Protein AF-A0A8X6V4K7-F1 (afdb_monomer_lite)

Structure (mmCIF, N/CA/C/O backbone):
data_AF-A0A8X6V4K7-F1
#
_entry.id   AF-A0A8X6V4K7-F1
#
loop_
_atom_site.group_PDB
_atom_site.id
_atom_site.type_symbol
_atom_site.label_atom_id
_atom_site.label_alt_id
_atom_site.label_comp_id
_atom_site.label_asym_id
_atom_site.label_entity_id
_atom_site.label_seq_id
_atom_site.pdbx_PDB_ins_code
_atom_site.Cartn_x
_atom_site.Cartn_y
_atom_site.Cartn_z
_atom_site.occupancy
_atom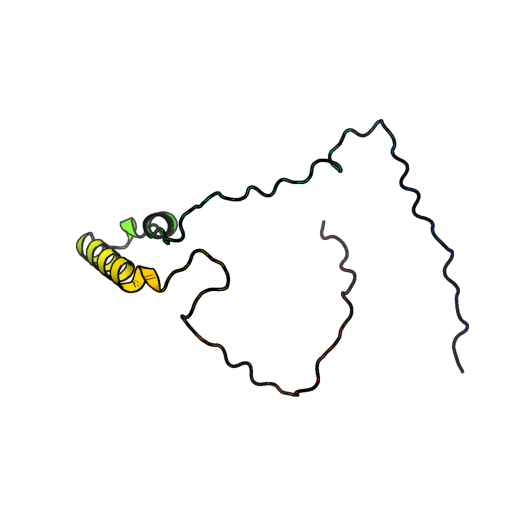_site.B_iso_or_equiv
_atom_site.auth_seq_id
_atom_site.auth_comp_id
_atom_site.auth_asym_id
_atom_site.auth_atom_id
_atom_site.pdbx_PDB_model_num
ATOM 1 N N . MET A 1 1 ? 16.802 -9.440 -52.253 1.00 65.50 1 MET A N 1
ATOM 2 C CA . MET A 1 1 ? 18.123 -8.772 -52.282 1.00 65.50 1 MET A CA 1
ATOM 3 C C . MET A 1 1 ? 18.377 -8.134 -50.925 1.00 65.50 1 MET A C 1
ATOM 5 O O . MET A 1 1 ? 17.497 -7.432 -50.440 1.00 65.50 1 MET A O 1
ATOM 9 N N . LEU A 1 2 ? 19.515 -8.429 -50.289 1.00 62.88 2 LEU A N 1
ATOM 10 C CA . LEU A 1 2 ? 19.888 -7.849 -48.994 1.00 62.88 2 LEU A CA 1
ATOM 11 C C . LEU A 1 2 ? 20.392 -6.415 -49.201 1.00 62.88 2 LEU A C 1
ATOM 13 O O . LEU A 1 2 ? 21.148 -6.161 -50.137 1.00 62.88 2 LEU A O 1
ATOM 17 N N . LYS A 1 3 ? 19.975 -5.480 -48.343 1.00 71.19 3 LYS A N 1
ATOM 18 C CA . LYS A 1 3 ? 20.490 -4.105 -48.391 1.00 71.19 3 LYS A CA 1
ATOM 19 C C . LYS A 1 3 ? 21.983 -4.089 -48.004 1.00 71.19 3 LYS A C 1
ATOM 21 O O . LYS A 1 3 ? 22.357 -4.854 -47.112 1.00 71.19 3 LYS A O 1
ATOM 26 N N . PRO A 1 4 ? 22.821 -3.236 -48.628 1.00 65.94 4 PRO A N 1
ATOM 27 C CA . PRO A 1 4 ? 24.236 -3.126 -48.282 1.00 65.94 4 PRO A CA 1
ATOM 28 C C . PRO A 1 4 ? 24.412 -2.692 -46.826 1.00 65.94 4 PRO A C 1
ATOM 30 O O . PRO A 1 4 ? 23.692 -1.818 -46.340 1.00 65.94 4 PRO A O 1
ATOM 33 N N . TYR A 1 5 ? 25.375 -3.297 -46.134 1.00 76.75 5 TYR A N 1
ATOM 34 C CA . TYR A 1 5 ? 25.720 -2.917 -44.769 1.00 76.75 5 TYR A CA 1
ATOM 35 C C . TYR A 1 5 ? 26.356 -1.522 -44.757 1.00 76.75 5 TYR A C 1
ATOM 37 O O . TYR A 1 5 ? 27.406 -1.301 -45.358 1.00 76.75 5 TYR A O 1
ATOM 45 N N . TYR A 1 6 ? 25.718 -0.584 -44.058 1.00 77.50 6 TYR A N 1
ATOM 46 C CA . TYR A 1 6 ? 26.260 0.746 -43.808 1.00 77.50 6 TYR A CA 1
ATOM 47 C C . TYR A 1 6 ? 26.967 0.743 -42.448 1.00 77.50 6 TYR A C 1
ATOM 49 O O . TYR A 1 6 ? 26.312 0.761 -41.401 1.00 77.50 6 TYR A O 1
ATOM 57 N N . LYS A 1 7 ? 28.306 0.678 -42.456 1.00 72.69 7 LYS A N 1
ATOM 58 C CA . LYS A 1 7 ? 29.119 0.754 -41.234 1.00 72.69 7 LYS A CA 1
ATOM 59 C C . LYS A 1 7 ? 29.010 2.171 -40.670 1.00 72.69 7 LYS A C 1
ATOM 61 O O . LYS A 1 7 ? 29.383 3.129 -41.343 1.00 72.69 7 LYS A O 1
ATOM 66 N N . ARG A 1 8 ? 28.488 2.310 -39.448 1.00 71.75 8 ARG A N 1
ATOM 67 C CA . ARG A 1 8 ? 28.458 3.612 -38.768 1.00 71.75 8 ARG A CA 1
ATOM 68 C C . ARG A 1 8 ? 29.893 4.091 -38.503 1.00 71.75 8 ARG A C 1
ATOM 70 O O . ARG A 1 8 ? 30.719 3.262 -38.117 1.00 71.75 8 ARG A O 1
ATOM 77 N N . PRO A 1 9 ? 30.186 5.389 -38.690 1.00 69.31 9 PRO A N 1
ATOM 78 C CA . PRO A 1 9 ? 31.453 5.962 -38.257 1.00 69.31 9 PRO A CA 1
ATOM 79 C C . PRO A 1 9 ? 31.608 5.780 -36.742 1.00 69.31 9 PRO A C 1
ATOM 81 O O . PRO A 1 9 ? 30.648 5.947 -35.986 1.00 69.31 9 PRO A O 1
ATOM 84 N N . GLU A 1 10 ? 32.801 5.381 -36.308 1.00 63.97 10 GLU A N 1
ATOM 85 C CA . GLU A 1 10 ? 33.114 5.203 -34.892 1.00 63.97 10 GLU A CA 1
ATOM 86 C C . GLU A 1 10 ? 33.230 6.584 -34.239 1.00 63.97 10 GLU A C 1
ATOM 88 O O . GLU A 1 10 ? 34.178 7.325 -34.485 1.00 63.97 10 GLU A O 1
ATOM 93 N N . HIS A 1 11 ? 32.233 6.952 -33.435 1.00 62.31 11 HIS A N 1
ATOM 94 C CA . HIS A 1 11 ? 32.293 8.145 -32.598 1.00 62.31 11 HIS A CA 1
ATOM 95 C C . HIS A 1 11 ? 32.857 7.752 -31.234 1.00 62.31 11 HIS A C 1
ATOM 97 O O . HIS A 1 11 ? 32.190 7.088 -30.441 1.00 62.31 11 HIS A O 1
ATOM 103 N N . VAL A 1 12 ? 34.098 8.157 -30.971 1.00 59.97 12 VAL A N 1
ATOM 104 C CA . VAL A 1 12 ? 34.690 8.108 -29.632 1.00 59.97 12 VAL A CA 1
ATOM 105 C C . VAL A 1 12 ? 34.180 9.332 -28.874 1.00 59.97 12 VAL A C 1
ATOM 107 O O . VAL A 1 12 ? 34.511 10.462 -29.229 1.00 59.97 12 VAL A O 1
ATOM 110 N N . ASN A 1 13 ? 33.351 9.122 -27.850 1.00 57.59 13 ASN A N 1
ATOM 111 C CA . ASN A 1 13 ? 32.958 10.196 -26.940 1.00 57.59 13 ASN A CA 1
ATOM 112 C C . ASN A 1 13 ? 34.156 10.526 -26.044 1.00 57.59 13 ASN A C 1
ATOM 114 O O . ASN A 1 13 ? 34.405 9.844 -25.053 1.00 57.59 13 ASN A O 1
ATOM 118 N N . VAL A 1 14 ? 34.916 11.557 -26.411 1.00 57.38 14 VAL A N 1
ATOM 119 C CA . VAL A 1 14 ? 35.944 12.128 -25.540 1.00 57.38 14 VAL A CA 1
ATOM 120 C C . VAL A 1 14 ? 35.243 13.081 -24.580 1.00 57.38 14 VAL A C 1
ATOM 122 O O . VAL A 1 14 ? 34.745 14.129 -24.989 1.00 57.38 14 VAL A O 1
ATOM 125 N N . ILE A 1 15 ? 35.175 12.700 -23.306 1.00 56.72 15 ILE A N 1
ATOM 126 C CA . ILE A 1 15 ? 34.770 13.609 -22.235 1.00 56.72 15 ILE A CA 1
ATOM 127 C C . ILE A 1 15 ? 35.966 14.530 -21.997 1.00 56.72 15 ILE A C 1
ATOM 129 O O . ILE A 1 15 ? 36.966 14.128 -21.408 1.00 56.72 15 ILE A O 1
ATOM 133 N N . ILE A 1 16 ? 35.898 15.743 -22.542 1.00 53.12 16 ILE A N 1
ATOM 134 C CA . ILE A 1 16 ? 36.866 16.796 -22.243 1.00 53.12 16 ILE A CA 1
ATOM 135 C C . ILE A 1 16 ? 36.379 17.448 -20.952 1.00 53.12 16 ILE A C 1
ATOM 137 O O . ILE A 1 16 ? 35.387 18.179 -20.966 1.00 53.12 16 ILE A O 1
ATOM 141 N N . ASN A 1 17 ? 37.053 17.145 -19.842 1.00 54.47 17 ASN A N 1
ATOM 142 C CA . ASN A 1 17 ? 36.879 17.876 -18.592 1.00 54.47 17 ASN A CA 1
ATOM 143 C C . ASN A 1 17 ? 37.442 19.282 -18.798 1.00 54.47 17 ASN A C 1
ATOM 145 O O . ASN A 1 17 ? 38.630 19.529 -18.617 1.00 54.47 17 ASN A O 1
ATOM 149 N N . ASP A 1 18 ? 36.586 20.190 -19.253 1.00 48.28 18 ASP A N 1
ATOM 150 C CA . ASP A 1 18 ? 36.882 21.611 -19.240 1.00 48.28 18 ASP A CA 1
ATOM 151 C C . ASP A 1 18 ? 36.784 22.060 -17.777 1.00 48.28 18 ASP A C 1
ATOM 153 O O . ASP A 1 18 ? 35.691 22.144 -17.212 1.00 48.28 18 ASP A O 1
ATOM 157 N N . GLU A 1 19 ? 37.932 22.300 -17.140 1.00 54.72 19 GLU A N 1
ATOM 158 C CA . GLU A 1 19 ? 38.074 22.663 -15.718 1.00 54.72 19 GLU A CA 1
ATOM 159 C C . GLU A 1 19 ? 37.417 24.020 -15.362 1.00 54.72 19 GLU A C 1
ATOM 161 O O . GLU A 1 19 ? 37.618 24.568 -14.283 1.00 54.72 19 GLU A O 1
ATOM 166 N N . THR A 1 20 ? 36.607 24.583 -16.262 1.00 49.25 20 THR A N 1
ATOM 167 C CA . THR A 1 20 ? 35.992 25.909 -16.148 1.00 49.25 20 THR A CA 1
ATOM 168 C C . THR A 1 20 ? 34.465 25.901 -16.042 1.00 49.25 20 THR A C 1
ATOM 170 O O . THR A 1 20 ? 33.850 26.966 -15.952 1.00 49.25 20 THR A O 1
ATOM 173 N N . LYS A 1 21 ? 33.816 24.732 -15.959 1.00 46.53 21 LYS A N 1
ATOM 174 C CA . LYS A 1 21 ? 32.390 24.640 -15.597 1.00 46.53 21 LYS A CA 1
ATOM 175 C C . LYS A 1 21 ? 32.228 23.885 -14.291 1.00 46.53 21 LYS A C 1
ATOM 177 O O . LYS A 1 21 ? 32.023 22.679 -14.277 1.00 46.53 21 LYS A O 1
ATOM 182 N N . ASN A 1 22 ? 32.319 24.652 -13.206 1.00 48.56 22 ASN A N 1
ATOM 183 C CA . ASN A 1 22 ? 31.984 24.260 -11.842 1.00 48.56 22 ASN A CA 1
ATOM 184 C C . ASN A 1 22 ? 30.747 23.343 -11.792 1.00 48.56 22 ASN A C 1
ATOM 186 O O . ASN A 1 22 ? 29.610 23.799 -11.879 1.00 48.56 22 ASN A O 1
ATOM 190 N N . SER A 1 23 ? 31.027 22.043 -11.679 1.00 48.06 23 SER A N 1
ATOM 191 C CA . SER A 1 23 ? 30.469 21.100 -10.710 1.00 48.06 23 SER A CA 1
ATOM 192 C C . SER A 1 23 ? 28.969 21.232 -10.409 1.00 48.06 23 SER A C 1
ATOM 194 O O . SER A 1 23 ? 28.555 21.632 -9.325 1.00 48.06 23 SER A O 1
ATOM 196 N N . LEU A 1 24 ? 28.140 20.844 -11.379 1.00 49.25 24 LEU A N 1
ATOM 197 C CA . LEU A 1 24 ? 26.807 20.282 -11.103 1.00 49.25 24 LEU A CA 1
ATOM 198 C C . LEU A 1 24 ? 26.708 18.807 -11.522 1.00 49.25 24 LEU A C 1
ATOM 200 O O . LEU A 1 24 ? 25.751 18.137 -11.162 1.00 49.25 24 LEU A O 1
ATOM 204 N N . ALA A 1 25 ? 27.688 18.295 -12.278 1.00 50.78 25 ALA A N 1
ATOM 205 C CA . ALA A 1 25 ? 27.739 16.895 -12.702 1.00 50.78 25 ALA A CA 1
ATOM 206 C C . ALA A 1 25 ? 28.350 15.962 -11.637 1.00 50.78 25 ALA A C 1
ATOM 208 O O . ALA A 1 25 ? 28.046 14.776 -11.646 1.00 50.78 25 ALA A O 1
ATOM 209 N N . ASP A 1 26 ? 29.158 16.504 -10.715 1.00 48.62 26 ASP A N 1
ATOM 210 C CA . ASP A 1 26 ? 29.789 15.755 -9.612 1.00 48.62 26 ASP A CA 1
ATOM 211 C C . ASP A 1 26 ? 29.012 15.855 -8.293 1.00 48.62 26 ASP A C 1
ATOM 213 O O . ASP A 1 26 ? 29.398 15.257 -7.291 1.00 48.62 26 ASP A O 1
ATOM 217 N N . GLN A 1 27 ? 27.919 16.622 -8.270 1.00 54.62 27 GLN A N 1
ATOM 218 C CA . GLN A 1 27 ? 26.980 16.558 -7.162 1.00 54.62 27 GLN A CA 1
ATOM 219 C C . GLN A 1 27 ? 26.140 15.307 -7.386 1.00 54.62 27 GLN A C 1
ATOM 221 O O . GLN A 1 27 ? 25.158 15.331 -8.128 1.00 54.62 27 GLN A O 1
ATOM 226 N N . GLU A 1 28 ? 26.564 14.199 -6.777 1.00 59.06 28 GLU A N 1
ATOM 227 C CA . GLU A 1 28 ? 25.667 13.094 -6.464 1.00 59.06 28 GLU A CA 1
ATOM 228 C C . GLU A 1 28 ? 24.433 13.738 -5.827 1.00 59.06 28 GLU A C 1
ATOM 230 O O . GLU A 1 28 ? 24.518 14.319 -4.746 1.00 59.06 28 GLU A O 1
ATOM 235 N N . LEU A 1 29 ? 23.325 13.790 -6.575 1.00 59.44 29 LEU A N 1
ATOM 236 C CA . LEU A 1 29 ? 22.063 14.291 -6.057 1.00 59.44 29 LEU A CA 1
ATOM 237 C C . LEU A 1 29 ? 21.703 13.344 -4.924 1.00 59.44 29 LEU A C 1
ATOM 239 O O . LEU A 1 29 ? 21.198 12.248 -5.164 1.00 59.44 29 LEU A O 1
ATOM 243 N N . GLU A 1 30 ? 22.044 13.752 -3.708 1.00 59.72 30 GLU A N 1
ATOM 244 C CA . GLU A 1 30 ? 21.738 13.029 -2.493 1.00 59.72 30 GLU A CA 1
ATOM 245 C C . GLU A 1 30 ? 20.217 13.053 -2.395 1.00 59.72 30 GLU A C 1
ATOM 247 O O . GLU A 1 30 ? 19.610 14.049 -1.997 1.00 59.72 30 GLU A O 1
ATOM 252 N N . ILE A 1 31 ? 19.574 11.996 -2.902 1.00 62.88 31 ILE A N 1
ATOM 253 C CA . ILE A 1 31 ? 18.145 11.804 -2.701 1.00 62.88 31 ILE A CA 1
ATOM 254 C C . ILE A 1 31 ? 18.006 11.759 -1.186 1.00 62.88 31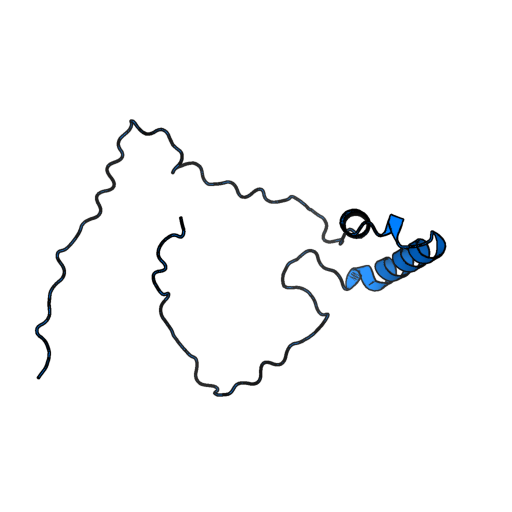 ILE A C 1
ATOM 256 O O . ILE A 1 31 ? 18.570 10.840 -0.585 1.00 62.88 31 ILE A O 1
ATOM 260 N N . PRO A 1 32 ? 17.322 12.733 -0.561 1.00 56.97 32 PRO A N 1
ATOM 261 C CA . PRO A 1 32 ? 17.199 12.735 0.878 1.00 56.97 32 PRO A CA 1
ATOM 262 C C . PRO A 1 32 ? 16.506 11.432 1.254 1.00 56.97 32 PRO A C 1
ATOM 264 O O . PRO A 1 32 ? 15.336 11.212 0.928 1.00 56.97 32 PRO A O 1
ATOM 267 N N . TYR A 1 33 ? 17.258 10.538 1.893 1.00 53.28 33 TYR A N 1
ATOM 268 C CA . TYR A 1 33 ? 16.670 9.407 2.573 1.00 53.28 33 TYR A CA 1
ATOM 269 C C . TYR A 1 33 ? 15.851 10.028 3.691 1.00 53.28 33 TYR A C 1
ATOM 271 O O . TYR A 1 33 ? 16.400 10.565 4.652 1.00 53.28 33 TYR A O 1
ATOM 279 N N . LEU A 1 34 ? 14.528 10.038 3.529 1.00 58.16 34 LEU A N 1
ATOM 280 C CA . LEU A 1 34 ? 13.655 10.357 4.640 1.00 58.16 34 LEU A CA 1
ATOM 281 C C . LEU A 1 34 ? 13.956 9.289 5.691 1.00 58.16 34 LEU A C 1
ATOM 283 O O . LEU A 1 34 ? 13.581 8.127 5.521 1.00 58.16 34 LEU A O 1
ATOM 287 N N . GLU A 1 35 ? 14.662 9.668 6.754 1.00 51.56 35 GLU A N 1
ATOM 288 C CA . GLU A 1 35 ? 14.828 8.862 7.962 1.00 51.56 35 GLU A CA 1
ATOM 289 C C . GLU A 1 35 ? 13.480 8.760 8.696 1.00 51.56 35 GLU A C 1
ATOM 291 O O . GLU A 1 35 ? 13.369 9.007 9.894 1.00 51.56 35 GLU A O 1
ATOM 296 N N . ASN A 1 36 ? 12.409 8.393 7.989 1.00 54.12 36 ASN A N 1
ATOM 297 C CA . ASN A 1 36 ? 11.196 7.932 8.628 1.00 54.12 36 ASN A CA 1
ATOM 298 C C . ASN A 1 36 ? 11.512 6.540 9.156 1.00 54.12 36 ASN A C 1
ATOM 300 O O . ASN A 1 36 ? 11.234 5.517 8.535 1.00 54.12 36 ASN A O 1
ATOM 304 N N . ASN A 1 37 ? 12.120 6.512 10.337 1.00 55.59 37 ASN A N 1
ATOM 305 C CA . ASN A 1 37 ? 12.422 5.302 11.083 1.00 55.59 37 ASN A CA 1
ATOM 306 C C . ASN A 1 37 ? 11.148 4.668 11.678 1.00 55.59 37 ASN A C 1
ATOM 308 O O . ASN A 1 37 ? 11.173 4.066 12.750 1.00 55.59 37 ASN A O 1
ATOM 312 N N . SER A 1 38 ? 10.001 4.815 11.016 1.00 54.19 38 SER A N 1
ATOM 313 C CA . SER A 1 38 ? 8.733 4.289 11.481 1.00 54.19 38 SER A CA 1
ATOM 314 C C . SER A 1 38 ? 8.308 3.132 10.580 1.00 54.19 38 SER A C 1
ATOM 316 O O . SER A 1 38 ? 7.527 3.247 9.639 1.00 54.19 38 SER A O 1
ATOM 318 N N . LEU A 1 39 ? 8.745 1.931 10.967 1.00 55.19 39 LEU A N 1
ATOM 319 C CA . LEU A 1 39 ? 8.015 0.689 10.661 1.00 55.19 39 LEU A CA 1
ATOM 320 C C . LEU A 1 39 ? 6.514 0.789 11.024 1.00 55.19 39 LEU A C 1
ATOM 322 O O . LEU A 1 39 ? 5.718 -0.049 10.611 1.00 55.19 39 LEU A O 1
ATOM 326 N N . ILE A 1 40 ? 6.145 1.803 11.811 1.00 61.78 40 ILE A N 1
ATOM 327 C CA . ILE A 1 40 ? 4.805 2.146 12.256 1.00 61.78 40 ILE A CA 1
ATOM 328 C C . ILE A 1 40 ? 4.250 3.247 11.343 1.00 61.78 40 ILE A C 1
ATOM 330 O O . ILE A 1 40 ? 4.758 4.364 11.313 1.00 61.78 40 ILE A O 1
ATOM 334 N N . TYR A 1 41 ? 3.196 2.920 10.606 1.00 71.19 41 TYR A N 1
ATOM 335 C CA . TYR A 1 41 ? 2.408 3.882 9.840 1.00 71.19 41 TYR A CA 1
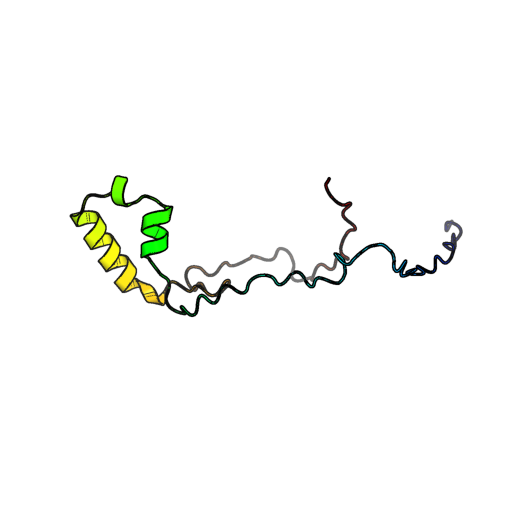ATOM 336 C C . TYR A 1 41 ? 1.813 4.960 10.766 1.00 71.19 41 TYR A C 1
ATOM 338 O O . TYR A 1 41 ? 1.173 4.606 11.760 1.00 71.19 41 TYR A O 1
ATOM 346 N N . ASP A 1 42 ? 2.016 6.246 10.456 1.00 75.88 42 ASP A N 1
ATOM 347 C CA . ASP A 1 42 ? 1.436 7.359 11.220 1.00 75.88 42 ASP A CA 1
ATOM 348 C C . ASP A 1 42 ? 0.095 7.782 10.607 1.00 75.88 42 ASP A C 1
ATOM 350 O O . ASP A 1 42 ? 0.012 8.257 9.474 1.00 75.88 42 ASP A O 1
ATOM 354 N N . PHE A 1 43 ? -0.982 7.576 11.361 1.00 78.94 43 PHE A N 1
ATOM 355 C CA . PHE A 1 43 ? -2.328 7.941 10.933 1.00 78.94 43 PHE A CA 1
ATOM 356 C C . PHE A 1 43 ? -2.609 9.439 11.057 1.00 78.94 43 PHE A C 1
ATOM 358 O O . PHE A 1 43 ? -3.538 9.926 10.408 1.00 78.94 43 PHE A O 1
ATOM 365 N N . GLU A 1 44 ? -1.843 10.172 11.865 1.00 82.06 44 GLU A N 1
ATOM 366 C CA . GLU A 1 44 ? -2.085 11.597 12.079 1.00 82.06 44 GLU A CA 1
ATOM 367 C C . GLU A 1 44 ? -1.721 12.408 10.826 1.00 82.06 44 GLU A C 1
ATOM 369 O O . GLU A 1 44 ? -2.473 13.305 10.439 1.00 82.06 44 GLU A O 1
ATOM 374 N N . ASP A 1 45 ? -0.674 11.999 10.105 1.00 79.56 45 ASP A N 1
ATOM 375 C CA . ASP A 1 45 ? -0.303 12.564 8.802 1.00 79.56 45 ASP A CA 1
ATOM 376 C C . ASP A 1 45 ? -1.449 12.460 7.785 1.00 79.56 45 ASP A C 1
ATOM 378 O O . ASP A 1 45 ? -1.773 13.418 7.080 1.00 79.56 45 ASP A O 1
ATOM 382 N N . VAL A 1 46 ? -2.121 11.306 7.734 1.00 78.44 46 VAL A N 1
ATOM 383 C CA . VAL A 1 46 ? -3.252 11.067 6.822 1.00 78.44 46 VAL A CA 1
ATOM 384 C C . VAL A 1 46 ? -4.447 11.937 7.190 1.00 78.44 46 VAL A C 1
ATOM 386 O O . VAL A 1 46 ? -5.099 12.502 6.306 1.00 78.44 46 VAL A O 1
ATOM 389 N N . ILE A 1 47 ? -4.736 12.041 8.490 1.00 82.69 47 ILE A N 1
ATOM 390 C CA . ILE A 1 47 ? -5.832 12.856 9.022 1.00 82.69 47 ILE A CA 1
ATOM 391 C C . ILE A 1 47 ? -5.620 14.329 8.664 1.00 82.69 47 ILE A C 1
ATOM 393 O O . ILE A 1 47 ? -6.572 14.989 8.233 1.00 82.69 47 ILE A O 1
ATOM 397 N N . GLN A 1 48 ? -4.386 14.824 8.787 1.00 84.31 48 GLN A N 1
ATOM 398 C CA . GLN A 1 48 ? -4.029 16.198 8.442 1.00 84.31 48 GLN A CA 1
ATOM 399 C C . GLN A 1 48 ? -4.061 16.440 6.929 1.00 84.31 48 GLN A C 1
ATOM 401 O O . GLN A 1 48 ? -4.725 17.379 6.487 1.00 84.31 48 GLN A O 1
ATOM 406 N N . ALA A 1 49 ? -3.418 15.578 6.134 1.00 81.06 49 ALA A N 1
ATOM 407 C CA . ALA A 1 49 ? -3.355 15.716 4.677 1.00 81.06 49 ALA A CA 1
ATOM 408 C C . ALA A 1 49 ? -4.740 15.654 4.014 1.00 81.06 49 ALA A C 1
ATOM 410 O O . ALA A 1 49 ? -4.985 16.324 3.013 1.00 81.06 49 ALA A O 1
ATOM 411 N N . SER A 1 50 ? -5.649 14.863 4.586 1.00 81.88 50 SER A N 1
ATOM 412 C CA . SER A 1 50 ? -7.012 14.676 4.073 1.00 81.88 50 SER A CA 1
ATOM 413 C C . SER A 1 50 ? -8.032 15.634 4.701 1.00 81.88 50 SER A C 1
ATOM 415 O O . SER A 1 50 ? -9.227 15.507 4.438 1.00 81.88 50 SER A O 1
ATOM 417 N N . GLU A 1 51 ? -7.587 16.553 5.565 1.00 87.94 51 GLU A N 1
ATOM 418 C CA . GLU A 1 51 ? -8.425 17.509 6.299 1.00 87.94 51 GLU A CA 1
ATOM 419 C C . GLU A 1 51 ? -9.641 16.867 7.006 1.00 87.94 51 GLU A C 1
ATOM 421 O O . GLU A 1 51 ? -10.702 17.484 7.138 1.00 87.94 51 GLU A O 1
ATOM 426 N N . LEU A 1 52 ? -9.510 15.624 7.490 1.00 85.44 52 LEU A N 1
ATOM 427 C CA . LEU A 1 52 ? -10.645 14.834 7.997 1.00 85.44 52 LEU A CA 1
ATOM 428 C C . LEU A 1 52 ? -11.338 15.485 9.200 1.00 85.44 52 LEU A C 1
ATOM 430 O O . LEU A 1 52 ? -12.546 15.324 9.376 1.00 85.44 52 LEU A O 1
ATOM 434 N N . ASN A 1 53 ? -10.601 16.296 9.960 1.00 84.69 53 ASN A N 1
ATOM 435 C CA . ASN A 1 53 ? -11.114 17.099 11.072 1.00 84.69 53 ASN A CA 1
ATOM 436 C C . ASN A 1 53 ? -12.213 18.093 10.647 1.00 84.69 53 ASN A C 1
ATOM 438 O O . ASN A 1 53 ? -13.011 18.516 11.476 1.00 84.69 53 ASN A O 1
ATOM 442 N N . LYS A 1 54 ? -12.267 18.484 9.365 1.00 88.56 54 LYS A N 1
ATOM 443 C CA . LYS A 1 54 ? -13.313 19.373 8.827 1.00 88.56 54 LYS A CA 1
ATOM 444 C C . LYS A 1 54 ? -14.576 18.617 8.407 1.00 88.56 54 LYS A C 1
ATOM 446 O O . LYS A 1 54 ? -15.630 19.231 8.256 1.00 88.56 54 LYS A O 1
ATOM 451 N N . HIS A 1 55 ? -14.471 17.306 8.190 1.00 89.31 55 HIS A N 1
ATOM 452 C CA . HIS A 1 55 ? -15.523 16.482 7.590 1.00 89.31 55 HIS A CA 1
ATOM 453 C C . HIS A 1 55 ? -16.166 15.494 8.566 1.00 89.31 55 HIS A C 1
ATOM 455 O O . HIS A 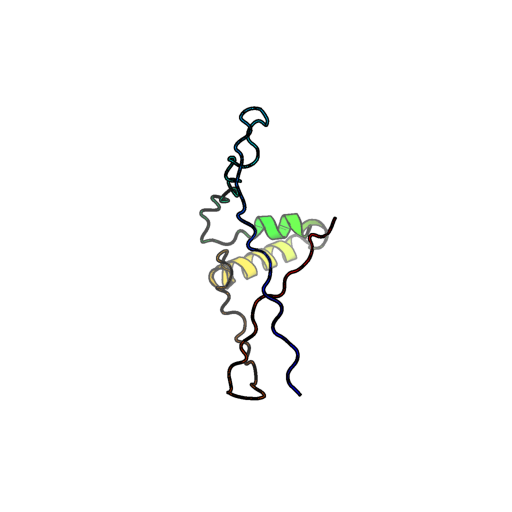1 55 ? -17.279 15.031 8.317 1.00 89.31 55 HIS A O 1
ATOM 461 N N . LEU A 1 56 ? -15.481 15.162 9.659 1.00 90.88 56 LEU A N 1
ATOM 462 C CA . LEU A 1 56 ? -15.940 14.210 10.662 1.00 90.88 56 LEU A CA 1
ATOM 463 C C . LEU A 1 56 ? -16.226 14.920 11.982 1.00 90.88 56 LEU A C 1
ATOM 465 O O . LEU A 1 56 ? -15.472 15.783 12.419 1.00 90.88 56 LEU A O 1
ATOM 469 N N . HIS A 1 57 ? -17.304 14.513 12.647 1.00 92.88 57 HIS A N 1
ATOM 470 C CA . HIS A 1 57 ? -17.548 14.905 14.032 1.00 92.88 57 HIS A CA 1
ATOM 471 C C . HIS A 1 57 ? -16.609 14.156 14.986 1.00 92.88 57 HIS A C 1
ATOM 473 O O . HIS A 1 57 ? -16.206 13.030 14.693 1.00 92.88 57 HIS A O 1
ATOM 479 N N . ASP A 1 58 ? -16.359 14.716 16.173 1.00 91.06 58 ASP A N 1
ATOM 480 C CA . ASP A 1 58 ? -15.423 14.163 17.168 1.00 91.06 58 ASP A CA 1
ATOM 481 C C . ASP A 1 58 ? -15.636 12.664 17.431 1.00 91.06 58 ASP A C 1
ATOM 483 O O . ASP A 1 58 ? -14.713 11.866 17.321 1.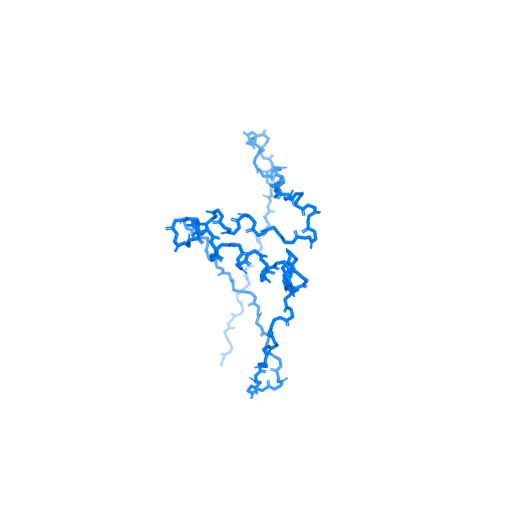00 91.06 58 ASP A O 1
ATOM 487 N N . LYS A 1 59 ? -16.890 12.238 17.632 1.00 93.56 59 LYS A N 1
ATOM 488 C CA . LYS A 1 59 ? -17.224 10.816 17.847 1.00 93.56 59 LYS A CA 1
ATOM 489 C C . LYS A 1 59 ? -16.885 9.914 16.656 1.00 93.56 59 LYS A C 1
ATOM 491 O O . LYS A 1 59 ? -16.584 8.736 16.834 1.00 93.56 59 LYS A O 1
ATOM 496 N N . GLN A 1 60 ? -17.007 10.427 15.433 1.00 92.38 60 GLN A N 1
ATOM 497 C CA . GLN A 1 60 ? -16.653 9.681 14.222 1.00 92.38 60 GLN A CA 1
ATOM 498 C C . GLN A 1 60 ? -15.135 9.606 14.067 1.00 92.38 60 GLN A C 1
ATOM 500 O O . GLN A 1 60 ? -14.620 8.571 13.653 1.00 92.38 60 GLN A O 1
ATOM 505 N N . MET A 1 61 ? -14.436 10.674 14.444 1.00 91.56 61 MET A N 1
ATOM 506 C CA . MET A 1 61 ? -12.982 10.737 14.458 1.00 91.56 61 MET A CA 1
ATOM 507 C C . MET A 1 61 ? -12.385 9.770 15.490 1.00 91.56 61 MET A C 1
ATOM 509 O O . MET A 1 61 ? -11.462 9.029 15.160 1.00 91.56 61 MET A O 1
ATOM 513 N N . ASP A 1 62 ? -12.963 9.683 16.689 1.00 91.25 62 ASP A N 1
ATOM 514 C CA . ASP A 1 62 ? -12.558 8.707 17.708 1.00 91.25 62 ASP A CA 1
ATOM 515 C C . ASP A 1 62 ? -12.735 7.272 17.204 1.00 91.25 62 ASP A C 1
ATOM 517 O O . ASP A 1 62 ? -11.821 6.449 17.283 1.00 91.25 62 ASP A O 1
ATOM 521 N N . ARG A 1 63 ? -13.882 6.984 16.578 1.00 93.31 63 ARG A N 1
ATOM 522 C CA . ARG A 1 63 ? -14.149 5.663 15.999 1.00 93.31 63 ARG A CA 1
ATOM 523 C C . ARG A 1 63 ? -13.221 5.328 14.830 1.00 93.31 63 ARG A C 1
ATOM 525 O O . ARG A 1 63 ? -12.852 4.167 14.658 1.00 93.31 63 ARG A O 1
ATOM 532 N N . LEU A 1 64 ? -12.841 6.324 14.032 1.00 90.25 64 LEU A N 1
ATOM 533 C CA . LEU A 1 64 ? -11.843 6.164 12.979 1.00 90.25 64 LEU A CA 1
ATOM 534 C C . LEU A 1 64 ? -10.475 5.820 13.582 1.00 90.25 64 LEU A C 1
ATOM 536 O O . LEU A 1 64 ? -9.854 4.857 13.139 1.00 90.25 64 LEU A O 1
ATOM 540 N N . ARG A 1 65 ? -10.038 6.535 14.626 1.00 89.06 65 ARG A N 1
ATOM 541 C CA . ARG A 1 65 ? -8.775 6.247 15.326 1.00 89.06 65 ARG A CA 1
ATOM 542 C C . ARG A 1 65 ? -8.749 4.838 15.916 1.00 89.06 65 ARG A C 1
ATOM 544 O O . ARG A 1 65 ? -7.756 4.131 15.757 1.00 89.06 65 ARG A O 1
ATOM 551 N N . GLU A 1 66 ? -9.839 4.392 16.538 1.00 91.12 66 GLU A N 1
ATOM 552 C CA . GLU A 1 66 ? -9.967 3.012 17.030 1.00 91.12 66 GLU A CA 1
ATOM 553 C C . GLU A 1 66 ? -9.821 1.981 15.902 1.00 91.12 66 GLU A C 1
ATOM 555 O O . GLU A 1 66 ? -9.118 0.977 16.055 1.00 91.12 66 GLU A O 1
ATOM 560 N N . LEU A 1 67 ? -10.462 2.231 14.757 1.00 90.81 67 LEU A N 1
ATOM 561 C CA . LEU A 1 67 ? -10.409 1.342 13.601 1.00 90.81 67 LEU A CA 1
ATOM 562 C C . LEU A 1 67 ? -8.993 1.263 13.017 1.00 90.81 67 LEU A C 1
ATOM 564 O O . LEU A 1 67 ? -8.487 0.167 12.777 1.00 90.81 67 LEU A O 1
ATOM 568 N N . LEU A 1 68 ? -8.343 2.408 12.824 1.00 85.31 68 LEU A N 1
ATOM 569 C CA . LEU A 1 68 ? -6.989 2.492 12.281 1.00 85.31 68 LEU A CA 1
ATOM 570 C C . LEU A 1 68 ? -5.973 1.816 13.208 1.00 85.31 68 LEU A C 1
ATOM 572 O O . LEU A 1 68 ? -5.183 0.991 12.753 1.00 85.31 68 LEU A O 1
ATOM 576 N N . ASN A 1 69 ? -6.073 2.042 14.521 1.00 85.19 69 ASN A N 1
ATOM 577 C CA . ASN A 1 69 ? -5.238 1.352 15.505 1.00 85.19 69 ASN A CA 1
ATOM 578 C C . ASN A 1 69 ? -5.429 -0.170 15.467 1.00 85.19 69 ASN A C 1
ATOM 580 O O . ASN A 1 69 ? -4.444 -0.917 15.484 1.00 85.19 69 ASN A O 1
ATOM 584 N N . LYS A 1 70 ? -6.678 -0.646 15.360 1.00 88.50 70 LYS A N 1
ATOM 585 C CA . LYS A 1 70 ? -6.998 -2.080 15.271 1.00 88.50 70 LYS A CA 1
ATOM 586 C C . LYS A 1 70 ? -6.342 -2.755 14.063 1.00 88.50 70 LYS A C 1
ATOM 588 O O . LYS A 1 70 ? -5.896 -3.896 14.181 1.00 88.50 70 LYS A O 1
ATOM 593 N N . TYR A 1 71 ? -6.275 -2.063 12.928 1.00 83.44 71 TYR A N 1
ATOM 594 C CA . TYR A 1 71 ? -5.703 -2.580 11.681 1.00 83.44 71 TYR A CA 1
ATOM 595 C C . TYR A 1 71 ? -4.311 -2.014 11.370 1.00 83.44 71 TYR A C 1
ATOM 597 O O . TYR A 1 71 ? -3.830 -2.167 10.254 1.00 83.44 71 TYR A O 1
ATOM 605 N N . SER A 1 72 ? -3.627 -1.422 12.352 1.00 79.75 72 SER A N 1
ATOM 606 C CA . SER A 1 72 ? -2.298 -0.807 12.190 1.00 79.75 72 SER A CA 1
ATOM 607 C C . SER A 1 72 ? -1.272 -1.727 11.528 1.00 79.75 72 SER A C 1
ATOM 609 O O . SER A 1 72 ? -0.527 -1.297 10.657 1.00 79.75 72 SER A O 1
ATOM 611 N N . LYS A 1 73 ? -1.299 -3.022 11.857 1.00 77.50 73 LYS A N 1
ATOM 612 C CA . LYS A 1 73 ? -0.417 -4.050 11.276 1.00 77.50 73 LYS A CA 1
ATOM 613 C C . LYS A 1 73 ? -0.668 -4.343 9.790 1.00 77.50 73 LYS A C 1
ATOM 615 O O . LYS A 1 73 ? 0.158 -4.999 9.166 1.00 77.50 73 LYS A O 1
ATOM 620 N N . CYS A 1 74 ? -1.808 -3.925 9.243 1.00 76.69 74 CYS A N 1
ATOM 621 C CA . CYS A 1 74 ? -2.131 -4.078 7.823 1.00 76.69 74 CYS A CA 1
ATOM 622 C C . CYS A 1 74 ? -1.498 -2.978 6.959 1.00 76.69 74 CYS A C 1
ATOM 624 O O . CYS A 1 74 ? -1.440 -3.133 5.741 1.00 76.69 74 CYS A O 1
ATOM 626 N N . PHE A 1 75 ? -1.036 -1.887 7.575 1.00 73.88 75 PHE A N 1
ATOM 627 C CA . PHE A 1 75 ? -0.374 -0.781 6.895 1.00 73.88 75 PHE A CA 1
ATOM 628 C C . PHE A 1 75 ? 1.140 -0.899 7.086 1.00 73.88 75 PHE A C 1
ATOM 630 O O . PHE A 1 75 ? 1.624 -1.144 8.190 1.00 73.88 75 PHE A O 1
ATOM 637 N N . SER A 1 76 ? 1.895 -0.729 6.004 1.00 70.19 76 SER A N 1
ATOM 638 C CA . SER A 1 76 ? 3.354 -0.680 6.031 1.00 70.19 76 SER A CA 1
ATOM 639 C C . SER A 1 76 ? 3.819 0.537 5.250 1.00 70.19 76 SER A C 1
ATOM 641 O O . SER A 1 76 ? 3.327 0.792 4.153 1.00 70.19 76 SER A O 1
ATOM 643 N N . ASN A 1 77 ? 4.797 1.254 5.800 1.00 69.38 77 ASN A N 1
ATOM 644 C CA . ASN A 1 77 ? 5.511 2.307 5.078 1.00 69.38 77 ASN A CA 1
ATOM 645 C C . ASN A 1 77 ? 6.520 1.738 4.070 1.00 69.38 77 ASN A C 1
ATOM 647 O O . ASN A 1 77 ? 7.119 2.501 3.318 1.00 69.38 77 ASN A O 1
ATOM 651 N N . ASN A 1 78 ? 6.721 0.413 4.036 1.00 66.00 78 ASN A N 1
ATOM 652 C CA . ASN A 1 78 ? 7.596 -0.212 3.059 1.00 66.00 78 ASN A CA 1
ATOM 653 C C . ASN A 1 78 ? 6.834 -0.406 1.732 1.00 66.00 78 ASN A C 1
ATOM 655 O O . ASN A 1 78 ? 5.904 -1.224 1.677 1.00 66.00 78 ASN A O 1
ATOM 659 N N . PRO A 1 79 ? 7.188 0.327 0.659 1.00 60.00 79 PRO A N 1
ATOM 660 C CA . PRO A 1 79 ? 6.528 0.171 -0.630 1.00 60.00 79 PRO A CA 1
ATOM 661 C C . PRO A 1 79 ? 6.652 -1.281 -1.118 1.00 60.00 79 PRO A C 1
ATOM 663 O O . PRO A 1 79 ? 7.722 -1.880 -1.073 1.00 60.00 79 PRO A O 1
ATOM 666 N N . GLY A 1 80 ? 5.537 -1.864 -1.569 1.00 58.28 80 GLY A N 1
ATOM 667 C CA . GLY A 1 80 ? 5.476 -3.256 -2.039 1.00 58.28 80 GLY A CA 1
ATOM 668 C C . GLY A 1 80 ? 5.090 -4.299 -0.982 1.00 58.28 80 GLY A C 1
ATOM 669 O O . GLY A 1 80 ? 4.955 -5.469 -1.330 1.00 58.28 80 GLY A O 1
ATOM 670 N N . LEU A 1 81 ? 4.855 -3.899 0.274 1.00 57.78 81 LEU A N 1
ATOM 671 C CA . LEU A 1 81 ? 4.470 -4.802 1.366 1.00 57.78 81 LEU A CA 1
ATOM 672 C C . LEU A 1 81 ? 3.032 -4.552 1.855 1.00 57.78 81 LEU A C 1
ATOM 674 O O . LEU A 1 81 ? 2.796 -4.295 3.034 1.00 57.78 81 LEU A O 1
ATOM 678 N N . THR A 1 82 ? 2.055 -4.601 0.948 1.00 53.88 82 THR A N 1
ATOM 679 C CA . THR A 1 82 ? 0.638 -4.595 1.347 1.00 53.88 82 THR A CA 1
ATOM 680 C C . THR A 1 82 ? 0.025 -5.958 1.054 1.00 53.88 82 THR A C 1
ATOM 682 O O . THR A 1 82 ? -0.180 -6.325 -0.096 1.00 53.88 82 THR A O 1
ATOM 685 N N . ASN A 1 83 ? -0.301 -6.720 2.100 1.00 55.25 83 ASN A N 1
ATOM 686 C CA . ASN A 1 83 ? -1.038 -7.988 1.989 1.00 55.25 83 ASN A CA 1
ATOM 687 C C . ASN A 1 83 ? -2.546 -7.756 1.760 1.00 55.25 83 ASN A C 1
ATOM 689 O O . ASN A 1 83 ? -3.364 -8.609 2.094 1.00 55.25 83 ASN A O 1
ATOM 693 N N . LEU A 1 84 ? -2.938 -6.570 1.285 1.00 63.38 84 LEU A N 1
ATOM 694 C CA . LEU A 1 84 ? -4.341 -6.167 1.238 1.00 63.38 84 LEU A CA 1
ATOM 695 C C . LEU A 1 84 ? -5.095 -6.881 0.113 1.00 63.38 84 LEU A C 1
ATOM 697 O O . LEU A 1 84 ? -6.267 -7.201 0.293 1.00 63.38 84 LEU A O 1
ATOM 701 N N . VAL A 1 85 ? -4.436 -7.136 -1.023 1.00 58.78 85 VAL A N 1
ATOM 702 C CA . VAL A 1 85 ? -5.028 -7.792 -2.196 1.00 58.78 85 VAL A CA 1
ATOM 703 C C . VAL A 1 85 ? -3.936 -8.521 -2.983 1.00 58.78 85 VAL A C 1
ATOM 705 O O . VAL A 1 85 ? -2.927 -7.920 -3.345 1.00 58.78 85 VAL A O 1
ATOM 708 N N . GLU A 1 86 ? -4.149 -9.801 -3.289 1.00 70.62 86 GLU A N 1
ATOM 709 C CA . GLU A 1 86 ? -3.365 -10.524 -4.295 1.00 70.62 86 GLU A CA 1
ATOM 710 C C . GLU A 1 86 ? -4.031 -10.347 -5.665 1.00 70.62 86 GLU A C 1
ATOM 712 O O . GLU A 1 86 ? -5.214 -10.646 -5.837 1.00 70.62 86 GLU A O 1
ATOM 717 N N . HIS A 1 87 ? -3.287 -9.832 -6.645 1.00 76.56 87 HIS A N 1
ATOM 718 C CA . HIS A 1 87 ? -3.770 -9.711 -8.019 1.00 76.56 87 HIS A CA 1
ATOM 719 C C . HIS A 1 87 ? -3.356 -10.939 -8.830 1.00 76.56 87 HIS A C 1
ATOM 721 O O . HIS A 1 87 ? -2.170 -11.151 -9.081 1.00 76.56 87 HIS A O 1
ATOM 727 N N . GLU A 1 88 ? -4.334 -11.713 -9.298 1.00 84.56 88 GLU A N 1
ATOM 728 C CA . GLU A 1 88 ? -4.094 -12.744 -10.305 1.00 84.56 88 GLU A CA 1
ATOM 729 C C . GLU A 1 88 ? -4.020 -12.090 -11.693 1.00 84.56 88 GLU A C 1
ATOM 731 O O . GLU A 1 88 ? -5.008 -11.564 -12.210 1.00 84.56 88 GLU A O 1
ATOM 736 N N . ILE A 1 89 ? -2.836 -12.107 -12.308 1.00 86.69 89 ILE A N 1
ATOM 737 C CA . ILE A 1 89 ? -2.667 -11.692 -13.703 1.00 86.69 89 ILE A CA 1
ATOM 738 C C . ILE A 1 89 ? -2.808 -12.937 -14.572 1.00 86.69 89 ILE A C 1
ATOM 740 O O . ILE A 1 89 ? -1.886 -13.746 -14.667 1.00 86.69 89 ILE A O 1
ATOM 744 N N . GLN A 1 90 ? -3.962 -13.081 -15.221 1.00 91.50 90 GLN A N 1
ATOM 745 C CA . GLN A 1 90 ? -4.180 -14.166 -16.174 1.00 91.50 90 GLN A CA 1
ATOM 746 C C . GLN A 1 90 ? -3.292 -13.969 -17.405 1.00 91.50 90 GLN A C 1
ATOM 748 O O . GLN A 1 90 ? -3.349 -12.939 -18.084 1.00 91.50 90 GLN A O 1
ATOM 753 N N . LEU A 1 91 ? -2.460 -14.967 -17.692 1.00 90.75 91 LEU A N 1
ATOM 754 C CA . LEU A 1 91 ? -1.572 -14.950 -18.844 1.00 90.75 91 LEU A CA 1
ATOM 755 C C . LEU A 1 91 ? -2.336 -15.353 -20.106 1.00 90.75 91 LEU A C 1
ATOM 757 O O . LEU A 1 91 ? -3.028 -16.365 -20.144 1.00 90.75 91 LEU A O 1
ATOM 761 N N . VAL A 1 92 ? -2.156 -14.574 -21.173 1.00 92.81 92 VAL A N 1
ATOM 762 C CA . VAL A 1 92 ? -2.608 -14.956 -22.523 1.00 92.81 92 VAL A CA 1
ATOM 763 C C . VAL A 1 92 ? -1.645 -15.979 -23.149 1.00 92.81 92 VAL A C 1
ATOM 765 O O . VAL A 1 92 ? -2.015 -16.716 -24.058 1.00 92.81 92 VAL A O 1
ATOM 768 N N . SER A 1 93 ? -0.393 -16.015 -22.681 1.00 92.75 93 SER A N 1
ATOM 769 C CA . SER A 1 93 ? 0.651 -16.944 -23.116 1.00 92.75 93 SER A CA 1
ATOM 770 C C . SER A 1 93 ? 1.740 -17.048 -22.050 1.00 92.75 93 SER A C 1
ATOM 772 O O . SER A 1 93 ? 2.145 -16.030 -21.490 1.00 92.75 93 SER A O 1
ATOM 774 N N . ASP A 1 94 ? 2.266 -18.255 -21.840 1.00 92.00 94 ASP A N 1
ATOM 775 C CA . ASP A 1 94 ? 3.390 -18.515 -20.927 1.00 92.00 94 ASP A CA 1
ATOM 776 C C . ASP A 1 94 ? 4.753 -18.137 -21.535 1.00 92.00 94 ASP A C 1
ATOM 778 O O . ASP A 1 94 ? 5.797 -18.244 -20.888 1.00 92.00 94 ASP A O 1
ATOM 782 N N . GLN A 1 95 ? 4.775 -17.711 -22.802 1.00 93.81 95 GLN A N 1
ATOM 783 C CA . GLN A 1 95 ? 6.008 -17.337 -23.489 1.00 93.81 95 GLN A CA 1
ATOM 784 C C . GLN A 1 95 ? 6.463 -15.928 -23.067 1.00 93.81 95 GLN A C 1
ATOM 786 O O . GLN A 1 95 ? 5.730 -14.957 -23.283 1.00 93.81 95 GLN A O 1
ATOM 791 N N . PRO A 1 96 ? 7.684 -15.766 -22.522 1.00 90.38 96 PRO A N 1
ATOM 792 C CA . PRO A 1 96 ? 8.154 -14.474 -22.038 1.00 90.38 96 PRO A CA 1
ATOM 793 C C . PRO A 1 96 ? 8.417 -13.498 -23.191 1.00 90.38 96 PRO A C 1
ATOM 795 O O . PRO A 1 96 ? 9.130 -13.807 -24.149 1.00 90.38 96 PRO A O 1
ATOM 798 N N . VAL A 1 97 ? 7.907 -12.271 -23.070 1.00 90.94 97 VAL A N 1
ATOM 799 C CA . VAL A 1 97 ? 8.160 -11.195 -24.039 1.00 90.94 97 VAL A CA 1
ATOM 800 C C . VAL A 1 97 ? 9.434 -10.445 -23.655 1.00 90.94 97 VAL A C 1
ATOM 802 O O . VAL A 1 97 ? 9.522 -9.858 -22.580 1.00 90.94 97 VAL A O 1
ATOM 805 N N . ARG A 1 98 ? 10.421 -10.416 -24.558 1.00 89.06 98 ARG A N 1
ATOM 806 C CA . ARG A 1 98 ? 11.651 -9.625 -24.398 1.00 89.06 98 ARG A CA 1
ATOM 807 C C . ARG A 1 98 ? 11.645 -8.448 -25.371 1.00 89.06 98 ARG A C 1
ATOM 809 O O . ARG A 1 98 ? 11.545 -8.649 -26.579 1.00 89.06 98 ARG A O 1
ATOM 816 N N . ARG A 1 99 ? 11.778 -7.222 -24.859 1.00 85.81 99 ARG A N 1
ATOM 817 C CA . ARG A 1 99 ? 11.999 -6.010 -25.665 1.00 85.81 99 ARG A CA 1
ATOM 818 C C . ARG A 1 99 ? 13.161 -5.217 -25.085 1.00 85.81 99 ARG A C 1
ATOM 820 O O . ARG A 1 99 ? 13.242 -5.046 -23.874 1.00 85.81 99 ARG A O 1
ATOM 827 N N . SER A 1 100 ? 14.051 -4.739 -25.949 1.00 85.12 100 SER A N 1
ATOM 828 C CA . SER A 1 100 ? 15.085 -3.788 -25.545 1.00 85.12 100 SER A CA 1
ATOM 829 C C . SER A 1 100 ? 14.444 -2.446 -25.170 1.00 85.12 100 SER A C 1
ATOM 831 O O . SER A 1 100 ? 13.455 -2.065 -25.811 1.00 85.12 100 SER A O 1
ATOM 833 N N . PRO A 1 101 ? 14.999 -1.705 -24.194 1.00 89.81 101 PRO A N 1
ATOM 834 C CA . PRO A 1 101 ? 14.562 -0.346 -23.899 1.00 89.81 101 PRO A CA 1
ATOM 835 C C . PRO A 1 101 ? 14.532 0.510 -25.169 1.00 89.81 101 PRO A C 1
ATOM 837 O O . PRO A 1 101 ? 15.403 0.392 -26.033 1.00 89.81 101 PRO A O 1
ATOM 840 N N . SER A 1 102 ? 13.508 1.350 -25.299 1.00 84.00 102 SER A N 1
ATOM 841 C CA . SER A 1 102 ? 13.426 2.320 -26.393 1.00 84.00 102 SER A CA 1
ATOM 842 C C . SER A 1 102 ? 14.119 3.610 -25.974 1.00 84.00 102 SER A C 1
ATOM 844 O O . SER A 1 102 ? 13.951 4.055 -24.842 1.00 84.00 102 SER A O 1
ATOM 846 N N . ASN A 1 103 ? 14.867 4.229 -26.885 1.00 83.94 103 ASN A N 1
ATOM 847 C CA . ASN A 1 103 ? 15.410 5.563 -26.645 1.00 83.94 103 ASN A CA 1
ATOM 848 C C . ASN A 1 103 ? 14.249 6.562 -26.647 1.00 83.94 103 ASN A C 1
ATOM 850 O O . ASN A 1 103 ? 13.618 6.769 -27.684 1.00 83.94 103 ASN A O 1
ATOM 854 N N . VAL A 1 104 ? 13.965 7.165 -25.495 1.00 81.62 104 VAL A N 1
ATOM 855 C CA . VAL A 1 104 ? 13.001 8.263 -25.377 1.00 81.62 104 VAL A CA 1
ATOM 856 C C . VAL A 1 104 ? 13.791 9.569 -25.410 1.00 81.62 104 VAL A C 1
ATOM 858 O O . VAL A 1 104 ? 14.781 9.711 -24.696 1.00 81.62 104 VAL A O 1
ATOM 861 N N . ALA A 1 105 ? 13.402 10.504 -26.279 1.00 80.25 105 ALA A N 1
ATOM 862 C CA . ALA A 1 105 ? 14.010 11.832 -26.301 1.00 80.25 105 ALA A CA 1
ATOM 863 C C . ALA A 1 105 ? 13.658 12.590 -25.005 1.00 80.25 105 ALA A C 1
ATOM 865 O O . ALA A 1 105 ? 12.537 12.432 -24.516 1.00 80.25 105 ALA A O 1
ATOM 866 N N . PRO A 1 106 ? 14.563 13.416 -24.450 1.00 77.31 106 PRO A N 1
ATOM 867 C CA . PRO A 1 106 ? 14.262 14.202 -23.259 1.00 77.31 106 PRO A CA 1
ATOM 868 C C . PRO A 1 106 ? 13.088 15.151 -23.534 1.00 77.31 106 PRO A C 1
ATOM 870 O O . PRO A 1 106 ? 13.101 15.913 -24.504 1.00 77.31 106 PRO A O 1
ATOM 873 N N . THR A 1 107 ? 12.061 15.087 -22.689 1.00 74.88 107 THR A N 1
ATOM 874 C CA . THR A 1 107 ? 10.983 16.080 -22.648 1.00 74.88 107 THR A CA 1
ATOM 875 C C . THR A 1 107 ? 11.545 17.403 -22.128 1.00 74.88 107 THR A C 1
ATOM 877 O O . THR A 1 107 ? 12.255 17.405 -21.125 1.00 74.88 107 THR A O 1
ATOM 880 N N . LYS A 1 108 ? 11.280 18.495 -22.856 1.00 64.31 108 LYS A N 1
ATOM 881 C CA . LYS A 1 108 ? 11.671 19.865 -22.483 1.00 64.31 108 LYS A CA 1
ATOM 882 C C . LYS A 1 108 ? 10.880 20.383 -21.292 1.00 64.31 108 LYS A C 1
ATOM 884 O O . LYS A 1 108 ? 9.699 19.988 -21.183 1.00 64.31 108 LYS A O 1
#

Organism: Trichonephila clavipes (NCBI:txid2585209)

Sequence (108 aa):
MLKPYYKRPEHVNVIINDETKNSLADQELEIPYLENNSLIYDFEDVIQASELNKHLHDKQMDRLRELLNKYSKCFSNNPGLTNLVEHEIQLVSDQPVRRSPSNVAPTK

Foldseek 3Di:
DDDDDDDDPDDDPDPDPPVPDDDPVPPPVPPPPPPPVDQFDDVVVVCVVVVVVVVDDPVVVVVVVVVCVVCRVQDGPDPPPHPPDDDDDDDPDPDDDDDDDDDDDDDD

Secondary structure (DSSP, 8-state):
-PPPP-PPP---------TTS-SSSS------------SS--HHHHHHHTTGGGTS-HHHHHHHHHHHHHTGGG--SSTT--TT-------S-SSPP--PPP-PPPP-

Radius of gyratio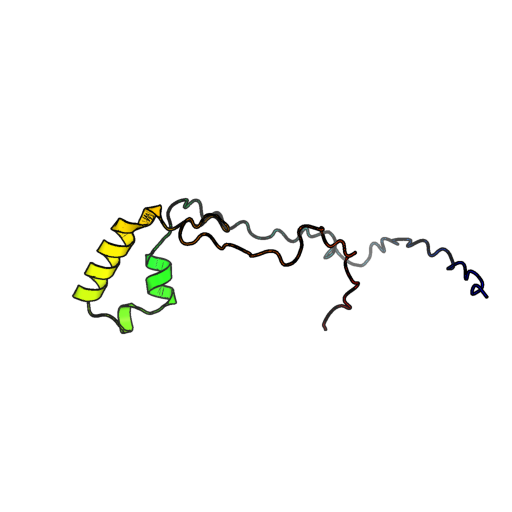n: 26.7 Å; chains: 1; bounding box: 56×44×70 Å

pLDDT: mean 72.98, std 14.78, range [46.53, 93.81]